Protein AF-A0A7J7MT97-F1 (afdb_monomer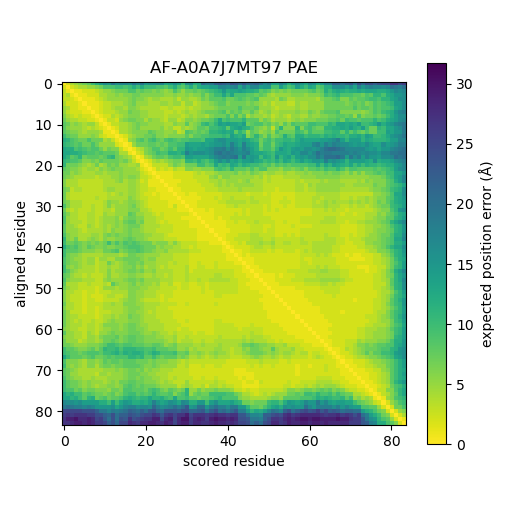)

Solvent-accessible surface area (backbone atoms only — not comparable to full-atom values): 5169 Å² total; per-residue (Å²): 116,68,65,64,55,40,61,71,29,34,47,60,78,72,50,58,98,84,57,90,73,53,72,67,56,55,45,48,53,65,53,56,36,52,46,46,62,76,68,64,44,63,61,49,76,42,46,55,63,50,44,56,45,56,49,51,40,44,52,48,23,62,76,72,68,44,83,83,58,58,41,79,50,65,42,80,75,84,77,93,82,83,89,128

Nearest PDB structures (foldseek):
  7rot-assembly1_B  TM=9.625E-01  e=3.117E-08  Plasmodium falciparum 3D7
  7ros-assembly1_A  TM=9.653E-01  e=4.228E-08  Plasmodium falciparum 3D7
  7rot-assembly1_A  TM=9.641E-01  e=1.056E-07  Plasmodium falciparum 3D7
  9cll-assembly1_A  TM=9.547E-01  e=9.932E-08  Plasmodium falciparum 3D7
  3vgj-assembly1_A  TM=9.632E-01  e=1.522E-07  Plasmodium falciparum 3D7

pLDDT: mean 82.56, std 10.73, range [41.69, 94.62]

Foldseek 3Di:
DVLVLLLVLLCLVVDDNPDDDDPVSSCPLVVVLCVCVVVVALEDEEAPSNVSSLVVNQVVCVVVVNPRRRHYHHDYDDDPPPDD

Secondary structure (DSSP, 8-state):
-HHHHHHHHGGGGT--TTS---HHHHHHHHHHHHHHHHTT-SEE--BGGGHHHHHHHHHHHHHTT-S---EE-PBPPPP-----

Sequence (84 aa):
MILSKFYRCCQIMGCSDSDELSAAQIFYPCMQCPDIYFLKADICQLGMDQRKVNVLAREYCDDIKQKNKPIILSHRKTSYLYTS

Organism: NCBI:txid39325

Mean predicted aligned error: 6.55 Å

Structure (mmCIF, N/CA/C/O backbone):
data_AF-A0A7J7MT97-F1
#
_entry.id   AF-A0A7J7MT97-F1
#
loop_
_atom_site.group_PDB
_atom_site.id
_atom_site.type_symbol
_atom_site.label_atom_id
_atom_site.label_alt_id
_atom_site.label_comp_id
_atom_site.label_asym_id
_atom_site.label_entity_id
_atom_site.label_seq_id
_atom_site.pdbx_PDB_ins_code
_atom_site.Cartn_x
_atom_site.Cartn_y
_atom_site.Cartn_z
_atom_site.occupancy
_atom_site.B_iso_or_equiv
_atom_site.auth_seq_id
_atom_site.auth_comp_id
_atom_site.auth_asym_id
_atom_site.auth_atom_id
_atom_site.pdbx_PDB_model_num
ATOM 1 N N . MET A 1 1 ? -1.263 17.619 -4.104 1.00 57.66 1 MET A N 1
ATOM 2 C CA . MET A 1 1 ? -0.896 16.871 -2.877 1.00 57.66 1 MET A CA 1
ATOM 3 C C . MET A 1 1 ? -1.168 15.367 -2.975 1.00 57.66 1 MET A C 1
ATOM 5 O O . MET A 1 1 ? -0.278 14.605 -2.630 1.00 57.66 1 MET A O 1
ATOM 9 N N . ILE A 1 2 ? -2.330 14.913 -3.470 1.00 63.72 2 ILE A N 1
ATOM 10 C CA . ILE A 1 2 ? -2.638 13.472 -3.636 1.00 63.72 2 ILE A CA 1
ATOM 11 C C . ILE A 1 2 ? -1.846 12.840 -4.790 1.00 63.72 2 ILE A C 1
ATOM 13 O O . ILE A 1 2 ? -1.193 11.819 -4.607 1.00 63.72 2 ILE A O 1
ATOM 17 N N . LEU A 1 3 ? -1.814 13.499 -5.951 1.00 68.25 3 LEU A N 1
ATOM 18 C CA . LEU A 1 3 ? -1.101 12.999 -7.128 1.00 68.25 3 LEU A CA 1
ATOM 19 C C . LEU A 1 3 ? 0.396 12.763 -6.844 1.00 68.25 3 LEU A C 1
ATOM 21 O O . LEU A 1 3 ? 0.929 11.701 -7.139 1.00 68.25 3 LEU A O 1
ATOM 25 N N . SER A 1 4 ? 1.050 13.694 -6.145 1.00 74.56 4 SER A N 1
ATOM 26 C CA . SER A 1 4 ? 2.445 13.563 -5.699 1.00 74.56 4 SER A CA 1
ATOM 27 C C . SER A 1 4 ? 2.697 12.371 -4.761 1.00 74.56 4 SER A C 1
ATOM 29 O O . SER A 1 4 ? 3.804 11.838 -4.753 1.00 74.56 4 SER A O 1
ATOM 31 N N . LYS A 1 5 ? 1.699 11.931 -3.976 1.00 75.25 5 LYS A N 1
ATOM 32 C CA . LYS A 1 5 ? 1.814 10.715 -3.150 1.00 75.25 5 LYS A CA 1
ATOM 33 C C . LYS A 1 5 ? 1.789 9.452 -4.022 1.00 75.25 5 LYS A C 1
ATOM 35 O O . LYS A 1 5 ? 2.565 8.531 -3.776 1.00 75.25 5 LYS A O 1
ATOM 40 N N . PHE A 1 6 ? 0.966 9.440 -5.071 1.00 77.81 6 PHE A N 1
ATOM 41 C CA . PHE A 1 6 ? 0.902 8.334 -6.031 1.00 77.81 6 PHE A CA 1
ATOM 42 C C . PHE A 1 6 ? 2.152 8.234 -6.912 1.00 77.81 6 PHE A C 1
ATOM 44 O O . PHE A 1 6 ? 2.672 7.133 -7.084 1.00 77.81 6 PHE A O 1
ATOM 51 N N . TYR A 1 7 ? 2.717 9.363 -7.356 1.00 77.62 7 TYR A N 1
ATOM 52 C CA . TYR A 1 7 ? 4.010 9.384 -8.060 1.00 77.62 7 TYR A CA 1
ATOM 53 C C . TYR A 1 7 ? 5.111 8.676 -7.252 1.00 77.62 7 TYR A C 1
ATOM 55 O O . TYR A 1 7 ? 5.808 7.811 -7.772 1.00 77.62 7 TYR A O 1
ATOM 63 N N . ARG A 1 8 ? 5.195 8.928 -5.936 1.00 76.69 8 ARG A N 1
ATOM 64 C CA . ARG A 1 8 ? 6.172 8.266 -5.045 1.00 76.69 8 ARG A CA 1
ATOM 65 C C . ARG A 1 8 ? 5.964 6.756 -4.901 1.00 76.69 8 ARG A C 1
ATOM 67 O O . ARG A 1 8 ? 6.898 6.057 -4.494 1.00 76.69 8 ARG A O 1
ATOM 74 N N . CYS A 1 9 ? 4.757 6.267 -5.188 1.00 81.19 9 CYS A N 1
ATOM 75 C CA . CYS A 1 9 ? 4.408 4.851 -5.148 1.00 81.19 9 CYS A CA 1
ATOM 76 C C . CYS A 1 9 ? 4.699 4.131 -6.468 1.00 81.19 9 CYS A C 1
ATOM 78 O O . CYS A 1 9 ? 4.704 2.911 -6.465 1.00 81.19 9 CYS A O 1
ATOM 80 N N . CYS A 1 10 ? 5.012 4.820 -7.569 1.00 78.12 10 CYS A N 1
ATOM 81 C CA . CYS A 1 10 ? 5.280 4.156 -8.854 1.00 78.12 10 CYS A CA 1
ATOM 82 C C . CYS A 1 10 ? 6.523 3.239 -8.819 1.00 78.12 10 CYS A C 1
ATOM 84 O O . CYS A 1 10 ? 6.625 2.304 -9.610 1.00 78.12 10 CYS A O 1
ATOM 86 N N . GLN A 1 11 ? 7.396 3.402 -7.815 1.00 71.44 11 GLN A N 1
ATOM 87 C CA . GLN A 1 11 ? 8.493 2.472 -7.517 1.00 71.44 11 GLN A CA 1
ATOM 88 C C . GLN A 1 11 ? 8.029 1.033 -7.226 1.00 71.44 11 GLN A C 1
ATOM 90 O O . GLN A 1 11 ? 8.816 0.102 -7.389 1.00 71.44 11 GLN A O 1
ATOM 95 N N . ILE A 1 12 ? 6.764 0.814 -6.837 1.00 72.81 12 ILE A N 1
ATOM 96 C CA . ILE A 1 12 ? 6.214 -0.542 -6.661 1.00 72.81 12 ILE A CA 1
ATOM 97 C C . ILE A 1 12 ? 6.165 -1.341 -7.972 1.00 72.81 12 ILE A C 1
ATOM 99 O O . ILE A 1 12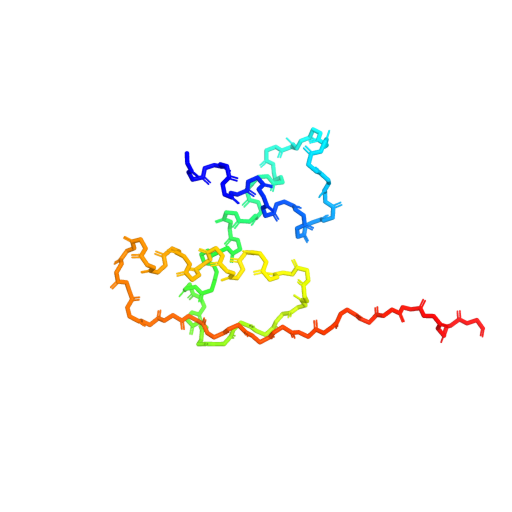 ? 6.121 -2.566 -7.929 1.00 72.81 12 ILE A O 1
ATOM 103 N N . MET A 1 13 ? 6.195 -0.655 -9.120 1.00 73.12 13 MET A N 1
ATOM 104 C CA . MET A 1 13 ? 6.276 -1.259 -10.455 1.00 73.12 13 MET A CA 1
ATOM 105 C C . MET A 1 13 ? 7.704 -1.252 -11.020 1.00 73.12 13 MET A C 1
ATOM 107 O O . MET A 1 13 ? 7.899 -1.563 -12.190 1.00 73.12 13 MET A O 1
ATOM 111 N N . GLY A 1 14 ? 8.706 -0.877 -10.216 1.00 69.62 14 GLY A N 1
ATOM 112 C CA . GLY A 1 14 ? 10.105 -0.814 -10.648 1.00 69.62 14 GLY A CA 1
ATOM 113 C C . GLY A 1 14 ? 10.501 0.458 -11.405 1.00 69.62 14 GLY A C 1
ATOM 114 O O . GLY A 1 14 ? 11.606 0.503 -11.933 1.00 69.62 14 GLY A O 1
ATOM 115 N N . CYS A 1 15 ? 9.646 1.484 -11.444 1.00 71.88 15 CYS A N 1
ATOM 116 C CA . CYS A 1 15 ? 9.967 2.774 -12.063 1.00 71.88 15 CYS A CA 1
ATOM 117 C C . CYS A 1 15 ? 10.829 3.650 -11.145 1.00 71.88 15 CYS A C 1
ATOM 119 O O . CYS A 1 15 ? 10.643 3.650 -9.925 1.00 71.88 15 CYS A O 1
ATOM 121 N N . SER A 1 16 ? 11.736 4.425 -11.733 1.00 70.62 16 SER A N 1
ATOM 122 C CA . SER A 1 16 ? 12.527 5.452 -11.057 1.00 70.62 16 SER A CA 1
ATOM 123 C C . SER A 1 16 ? 11.836 6.821 -11.110 1.00 70.62 16 SER A C 1
ATOM 125 O O . SER A 1 16 ? 10.961 7.060 -11.941 1.00 70.62 16 SER A O 1
ATOM 127 N N . ASP A 1 17 ? 12.224 7.743 -10.225 1.00 65.31 17 ASP A N 1
ATOM 128 C CA . ASP A 1 17 ? 11.618 9.084 -10.152 1.00 65.31 17 ASP A CA 1
ATOM 129 C C . ASP A 1 17 ? 11.934 9.957 -11.393 1.00 65.31 17 ASP A C 1
ATOM 131 O O . ASP A 1 17 ? 11.325 11.009 -11.575 1.00 65.31 17 ASP A O 1
ATOM 135 N N . SER A 1 18 ? 12.880 9.526 -12.237 1.00 63.47 18 SER A N 1
ATOM 136 C CA . SER A 1 18 ? 13.299 10.182 -13.484 1.00 63.47 18 SER A CA 1
ATOM 137 C C . SER A 1 18 ? 12.606 9.654 -14.744 1.00 63.47 18 SER A C 1
ATOM 139 O O . SER A 1 18 ? 12.819 10.216 -15.817 1.00 63.47 18 SER A O 1
ATOM 141 N N . ASP A 1 19 ? 11.808 8.589 -14.640 1.00 72.12 19 ASP A N 1
ATOM 142 C CA . ASP A 1 19 ? 11.159 7.984 -15.804 1.00 72.12 19 ASP A CA 1
ATOM 143 C C . ASP A 1 19 ? 9.899 8.764 -16.206 1.00 72.12 19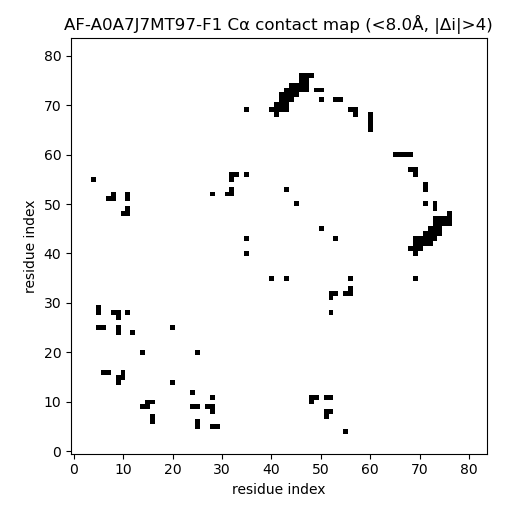 ASP A C 1
ATOM 145 O O . ASP A 1 19 ? 9.103 9.180 -15.357 1.00 72.12 19 ASP A O 1
ATOM 149 N N . GLU A 1 20 ? 9.669 8.922 -17.513 1.00 75.00 20 GLU A N 1
ATOM 150 C CA . GLU A 1 20 ? 8.369 9.367 -18.016 1.00 75.00 20 GLU A CA 1
ATOM 151 C C . GLU A 1 20 ? 7.321 8.291 -17.712 1.00 75.00 20 GLU A C 1
ATOM 153 O O . GLU A 1 20 ? 7.295 7.214 -18.311 1.00 75.00 20 GLU A O 1
ATOM 158 N N . LEU A 1 21 ? 6.453 8.577 -16.743 1.00 75.44 21 LEU A N 1
ATOM 159 C CA . LEU A 1 21 ? 5.395 7.657 -16.351 1.00 75.44 21 LEU A CA 1
ATOM 160 C C . LEU A 1 21 ? 4.213 7.768 -17.311 1.00 75.44 21 LEU A C 1
ATOM 162 O O . LEU A 1 21 ? 3.609 8.829 -17.476 1.00 75.44 21 LEU A O 1
ATOM 166 N N . SER A 1 22 ? 3.825 6.633 -17.882 1.00 83.06 22 SER A N 1
ATOM 167 C CA . SER A 1 22 ? 2.550 6.496 -18.575 1.00 83.06 22 SER A CA 1
ATOM 168 C C . SER A 1 22 ? 1.375 6.725 -17.616 1.00 83.06 22 SER A C 1
ATOM 170 O O . SER A 1 22 ? 1.459 6.473 -16.410 1.00 83.06 22 SER A O 1
ATOM 172 N N . ALA A 1 23 ? 0.223 7.129 -18.156 1.00 81.50 23 ALA A N 1
ATOM 173 C CA . ALA A 1 23 ? -0.995 7.269 -17.359 1.00 81.50 23 ALA A CA 1
ATOM 174 C C . ALA A 1 23 ? -1.356 5.961 -16.623 1.00 81.50 23 ALA A C 1
ATOM 176 O O . ALA A 1 23 ? -1.739 5.994 -15.455 1.00 81.50 23 ALA A O 1
ATOM 177 N N . ALA A 1 24 ? -1.162 4.804 -17.269 1.00 84.19 24 ALA A N 1
ATOM 178 C CA . ALA A 1 24 ? -1.423 3.490 -16.679 1.00 84.19 24 ALA A CA 1
ATOM 179 C C . ALA A 1 24 ? -0.588 3.234 -15.411 1.00 84.19 24 ALA A C 1
ATOM 181 O O . ALA A 1 24 ? -1.108 2.727 -14.418 1.00 84.19 24 ALA A O 1
ATOM 182 N N . GLN A 1 25 ? 0.680 3.649 -15.416 1.00 82.69 25 GLN A N 1
ATOM 183 C CA . GLN A 1 25 ? 1.570 3.536 -14.260 1.00 82.69 25 GLN A CA 1
ATOM 184 C C . GLN A 1 25 ? 1.096 4.395 -13.081 1.00 82.69 25 GLN A C 1
ATOM 186 O O 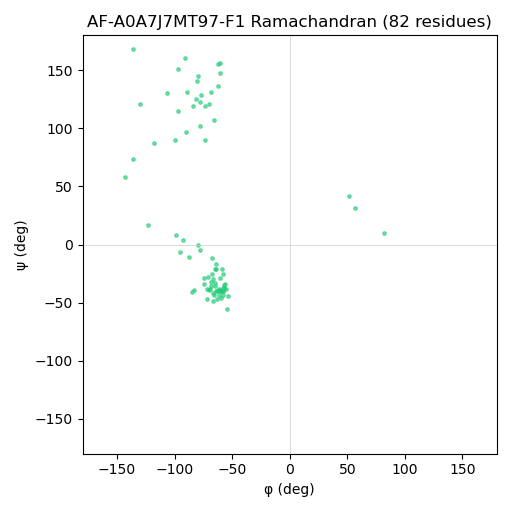. GLN A 1 25 ? 1.182 3.971 -11.933 1.00 82.69 25 GLN A O 1
ATOM 191 N N . ILE A 1 26 ? 0.522 5.568 -13.338 1.00 82.00 26 ILE A N 1
ATOM 192 C CA . ILE A 1 26 ? -0.053 6.404 -12.275 1.00 82.00 26 ILE A CA 1
ATOM 193 C C . ILE A 1 26 ? -1.321 5.757 -11.701 1.00 82.00 26 ILE A C 1
ATOM 195 O O . ILE A 1 26 ? -1.547 5.801 -10.492 1.00 82.00 26 ILE A O 1
ATOM 199 N N . PHE A 1 27 ? -2.142 5.129 -12.547 1.00 84.69 27 PHE A N 1
ATOM 200 C CA . PHE A 1 27 ? -3.374 4.474 -12.106 1.00 84.69 27 PHE A CA 1
ATOM 201 C C . PHE A 1 27 ? -3.139 3.196 -11.301 1.00 84.69 27 PHE A C 1
ATOM 203 O O . PHE A 1 27 ? -3.955 2.874 -10.442 1.00 84.69 27 PHE A O 1
ATOM 210 N N . TYR A 1 28 ? -2.034 2.486 -11.520 1.00 86.62 28 TYR A N 1
ATOM 211 C CA . TYR A 1 28 ? -1.742 1.240 -10.811 1.00 86.62 28 TYR A CA 1
ATOM 212 C C . TYR A 1 28 ? -1.769 1.374 -9.268 1.00 86.62 28 TYR A C 1
ATOM 214 O O . TYR A 1 28 ? -2.586 0.705 -8.631 1.00 86.62 28 TYR A O 1
ATOM 222 N N . PRO A 1 29 ? -1.000 2.280 -8.624 1.00 86.00 29 PRO A N 1
ATOM 223 C CA . PRO A 1 29 ? -1.097 2.484 -7.179 1.00 86.00 29 PRO A CA 1
ATOM 224 C C . PRO A 1 29 ? -2.444 3.094 -6.748 1.00 86.00 29 PRO A C 1
ATOM 226 O O . PRO A 1 29 ? -2.869 2.876 -5.612 1.00 86.00 29 PRO A O 1
ATOM 229 N N . CYS A 1 30 ? -3.134 3.827 -7.635 1.00 86.38 30 CYS A N 1
ATOM 230 C CA . CYS A 1 30 ? -4.484 4.342 -7.379 1.00 86.38 30 CYS A CA 1
ATOM 231 C C . CYS A 1 30 ? -5.536 3.235 -7.277 1.00 86.38 30 CYS A C 1
ATOM 233 O O . CYS A 1 30 ? -6.508 3.430 -6.559 1.00 86.38 30 CYS A O 1
ATOM 235 N N . MET A 1 31 ? -5.357 2.106 -7.966 1.00 89.06 31 MET A N 1
ATOM 236 C CA . MET A 1 31 ? -6.244 0.939 -7.866 1.00 89.06 31 MET A CA 1
ATOM 237 C C . MET A 1 31 ? -5.852 0.034 -6.693 1.00 89.06 31 MET A C 1
ATOM 239 O O . MET A 1 31 ? -6.707 -0.377 -5.915 1.00 89.06 31 MET A O 1
ATOM 243 N N . GLN A 1 32 ? -4.549 -0.175 -6.489 1.00 88.31 32 GLN A N 1
ATOM 244 C CA . GLN A 1 32 ? -4.044 -1.086 -5.459 1.00 88.31 32 GLN A CA 1
ATOM 245 C C . GLN A 1 32 ? -4.301 -0.601 -4.020 1.00 88.31 32 GLN A C 1
ATOM 247 O O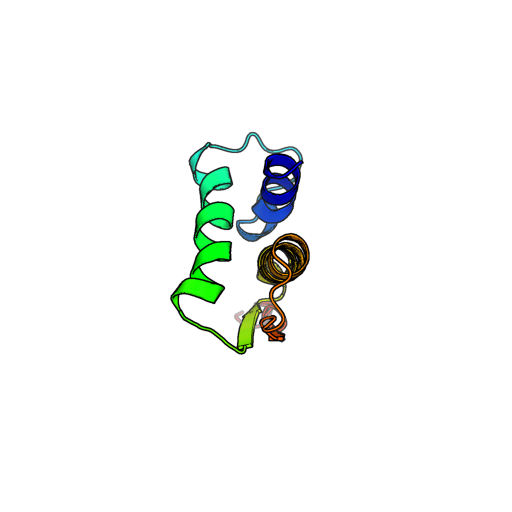 . GLN A 1 32 ? -4.476 -1.404 -3.106 1.00 88.31 32 GLN A O 1
ATOM 252 N N . CYS A 1 33 ? -4.310 0.713 -3.781 1.00 88.69 33 CYS A N 1
ATOM 253 C CA . CYS A 1 33 ? -4.585 1.263 -2.450 1.00 88.69 33 CYS A CA 1
ATOM 254 C C . CYS A 1 33 ? -6.045 1.004 -1.989 1.00 88.69 33 CYS A C 1
ATOM 256 O O . CYS A 1 33 ? -6.231 0.495 -0.880 1.00 88.69 33 CYS A O 1
ATOM 258 N N . PRO A 1 34 ? -7.081 1.275 -2.811 1.00 89.25 34 PRO A N 1
ATOM 259 C CA . PRO A 1 34 ? -8.466 0.888 -2.536 1.00 89.25 34 PRO A CA 1
ATOM 260 C C . PRO A 1 34 ? -8.693 -0.607 -2.308 1.00 89.25 34 PRO A C 1
ATOM 262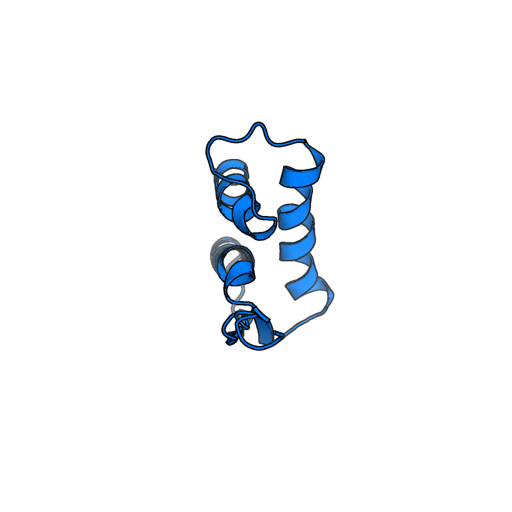 O O . PRO A 1 34 ? -9.531 -0.951 -1.473 1.00 89.25 34 PRO A O 1
ATOM 265 N N . ASP A 1 35 ? -7.956 -1.486 -2.997 1.00 88.56 35 ASP A N 1
ATOM 266 C CA . ASP A 1 35 ? -8.141 -2.941 -2.896 1.00 88.56 35 ASP A CA 1
ATOM 267 C C . ASP A 1 35 ? -8.020 -3.451 -1.454 1.00 88.56 35 ASP A C 1
ATOM 269 O O . ASP A 1 35 ? -8.764 -4.338 -1.044 1.00 88.56 35 ASP A O 1
ATOM 273 N N . ILE A 1 36 ? -7.156 -2.837 -0.639 1.00 87.81 36 ILE A N 1
ATOM 274 C CA . ILE A 1 36 ? -6.985 -3.170 0.785 1.00 87.81 36 ILE A CA 1
ATOM 275 C C . ILE A 1 36 ? -8.309 -3.024 1.554 1.00 87.81 36 ILE A C 1
ATOM 277 O O . ILE A 1 36 ? -8.653 -3.860 2.392 1.00 87.81 36 ILE A O 1
ATOM 281 N N . TYR A 1 37 ? -9.077 -1.980 1.244 1.00 87.81 37 TYR A N 1
ATOM 282 C CA . TYR A 1 37 ? -10.368 -1.701 1.872 1.00 87.81 37 TYR A CA 1
ATOM 283 C C . TYR A 1 37 ? -11.500 -2.490 1.233 1.00 87.81 37 TYR A C 1
ATOM 285 O O . TYR A 1 37 ? -12.383 -2.980 1.937 1.00 87.81 37 TYR A O 1
ATOM 293 N N . PHE A 1 38 ? -11.464 -2.628 -0.092 1.00 88.75 38 PHE A N 1
ATOM 294 C CA . PHE A 1 38 ? -12.452 -3.390 -0.842 1.00 88.75 38 PHE A CA 1
ATOM 295 C C . PHE A 1 38 ? -12.461 -4.863 -0.415 1.00 88.75 38 PHE A C 1
ATOM 297 O O . PHE A 1 38 ? -13.522 -5.425 -0.146 1.00 88.75 38 PHE A O 1
ATOM 304 N N . LEU A 1 39 ? -11.274 -5.452 -0.248 1.00 90.19 39 LEU A N 1
ATOM 305 C CA . LEU A 1 39 ? -11.087 -6.817 0.245 1.00 90.19 39 LEU A CA 1
ATOM 306 C C . LEU A 1 39 ? -11.253 -6.942 1.766 1.00 90.19 39 LEU A C 1
ATOM 308 O O . LEU A 1 39 ? -11.215 -8.055 2.285 1.00 90.19 39 LEU A O 1
ATOM 312 N N . LYS A 1 40 ? -11.449 -5.823 2.481 1.00 87.69 40 LYS A N 1
ATOM 313 C CA . LYS A 1 40 ? -11.547 -5.760 3.949 1.00 87.69 40 LYS A CA 1
ATOM 314 C C . LYS A 1 40 ? -10.368 -6.457 4.636 1.00 87.69 40 LYS A C 1
ATOM 316 O O . LYS A 1 40 ? -10.547 -7.190 5.604 1.00 87.69 40 LYS A O 1
ATOM 321 N N . ALA A 1 41 ? -9.164 -6.252 4.109 1.00 87.06 41 ALA A N 1
ATOM 322 C CA . ALA A 1 41 ? -7.972 -6.887 4.638 1.00 87.06 41 ALA A CA 1
ATOM 323 C C . ALA A 1 41 ? -7.565 -6.239 5.970 1.00 87.06 41 ALA A C 1
ATOM 325 O O . ALA A 1 41 ? -7.210 -5.061 6.017 1.00 87.06 41 ALA A O 1
ATOM 326 N N . ASP A 1 42 ? -7.549 -7.026 7.046 1.00 87.81 42 ASP A N 1
ATOM 327 C CA . ASP A 1 42 ? -6.986 -6.588 8.328 1.00 87.81 42 ASP A CA 1
ATOM 328 C C . ASP A 1 42 ? -5.446 -6.578 8.296 1.00 87.81 42 ASP A C 1
ATOM 330 O O . ASP A 1 42 ? -4.807 -5.775 8.981 1.00 87.81 42 ASP A O 1
ATOM 334 N N . ILE A 1 43 ? -4.837 -7.449 7.476 1.00 91.69 43 ILE A N 1
ATOM 335 C CA . ILE A 1 43 ? -3.382 -7.602 7.327 1.00 91.69 43 ILE A CA 1
ATOM 336 C C . ILE A 1 43 ? -2.990 -7.562 5.843 1.00 91.69 43 ILE A C 1
ATOM 338 O O . ILE A 1 43 ? -3.380 -8.425 5.060 1.00 91.69 43 ILE A O 1
ATOM 342 N N . CYS A 1 44 ? -2.138 -6.608 5.469 1.00 92.81 44 CYS A N 1
ATOM 343 C 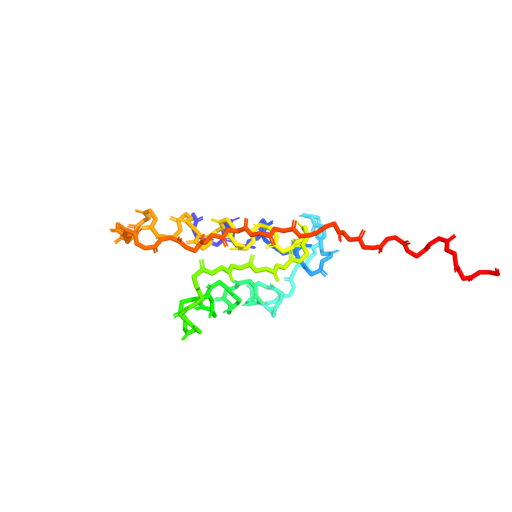CA . CYS A 1 44 ? -1.479 -6.544 4.166 1.00 92.81 44 CYS A CA 1
ATOM 344 C C . CYS A 1 44 ? -0.145 -7.301 4.218 1.00 92.81 44 CYS A C 1
ATOM 346 O O . CYS A 1 44 ? 0.875 -6.742 4.643 1.00 92.81 44 CYS A O 1
ATOM 348 N N . GLN A 1 45 ? -0.146 -8.564 3.781 1.00 93.12 45 GLN A N 1
ATOM 349 C CA . GLN A 1 45 ? 1.039 -9.426 3.740 1.00 93.12 45 GLN A CA 1
ATOM 350 C C . GLN A 1 45 ? 1.632 -9.462 2.325 1.00 93.12 45 GLN A C 1
ATOM 352 O O . GLN A 1 45 ? 1.241 -10.270 1.494 1.00 93.12 45 GLN A O 1
ATOM 357 N N . LEU A 1 46 ? 2.547 -8.535 2.031 1.00 91.50 46 LEU A N 1
ATOM 358 C CA . LEU A 1 46 ? 3.133 -8.346 0.693 1.00 91.50 46 LEU A CA 1
ATOM 359 C C . LEU A 1 46 ? 4.652 -8.130 0.767 1.00 91.50 46 LEU A C 1
ATOM 361 O O . LEU A 1 46 ? 5.205 -7.877 1.836 1.00 91.50 46 LEU A O 1
ATOM 365 N N . GLY A 1 47 ? 5.341 -8.185 -0.372 1.00 91.25 47 GLY A N 1
ATOM 366 C CA . GLY A 1 47 ? 6.779 -7.917 -0.451 1.00 91.25 47 GLY A CA 1
ATOM 367 C C . GLY A 1 47 ? 7.165 -6.503 0.008 1.00 91.25 47 GLY A C 1
ATOM 368 O O . GLY A 1 47 ? 6.363 -5.567 -0.015 1.00 91.25 47 GLY A O 1
ATOM 369 N N . MET A 1 48 ? 8.422 -6.329 0.432 1.00 89.94 48 MET A N 1
ATOM 370 C CA . MET A 1 48 ? 8.968 -5.036 0.885 1.00 89.94 48 MET A CA 1
ATOM 371 C C . MET A 1 48 ? 8.882 -3.904 -0.154 1.00 89.94 48 MET A C 1
ATOM 373 O O . MET A 1 48 ? 8.833 -2.737 0.227 1.00 89.94 48 MET A O 1
ATOM 377 N N . ASP A 1 49 ? 8.833 -4.216 -1.446 1.00 88.44 49 ASP A N 1
ATOM 378 C CA . ASP A 1 49 ? 8.564 -3.254 -2.521 1.00 88.44 49 ASP A CA 1
ATOM 379 C C . ASP A 1 49 ? 7.169 -2.654 -2.474 1.00 88.44 49 ASP A C 1
ATOM 381 O O . ASP A 1 49 ? 7.011 -1.479 -2.775 1.00 88.44 49 ASP A O 1
ATOM 385 N N . GLN A 1 50 ? 6.173 -3.414 -2.028 1.00 88.62 50 GLN A N 1
ATOM 386 C CA . GLN A 1 50 ? 4.788 -2.949 -1.930 1.00 88.62 50 GLN A CA 1
ATOM 387 C C . GLN A 1 50 ? 4.542 -2.097 -0.673 1.00 88.62 50 GLN A C 1
ATOM 389 O O . GLN A 1 50 ? 3.444 -1.592 -0.441 1.00 88.62 50 GLN A O 1
ATOM 394 N N . ARG A 1 51 ? 5.566 -1.885 0.165 1.00 89.62 51 ARG A N 1
ATOM 395 C CA . ARG A 1 51 ? 5.435 -1.141 1.426 1.00 89.62 51 ARG A CA 1
ATOM 396 C C . ARG A 1 51 ? 4.900 0.277 1.224 1.00 89.62 51 ARG A C 1
ATOM 398 O O . ARG A 1 51 ? 4.127 0.742 2.055 1.00 89.62 51 ARG A O 1
ATOM 405 N N . LYS A 1 52 ? 5.295 0.968 0.152 1.00 89.69 52 LYS A N 1
ATOM 406 C CA . LYS A 1 52 ? 4.904 2.369 -0.074 1.00 89.69 52 LYS A CA 1
ATOM 407 C C . LYS A 1 52 ? 3.396 2.541 -0.253 1.00 89.69 52 LYS A C 1
ATOM 409 O O . LYS A 1 52 ? 2.815 3.391 0.413 1.00 89.69 52 LYS A O 1
ATOM 414 N N . VAL A 1 53 ? 2.763 1.706 -1.080 1.00 89.94 53 VAL A N 1
ATOM 415 C CA . VAL A 1 53 ? 1.307 1.761 -1.287 1.00 89.94 53 VAL A CA 1
ATOM 416 C C . VAL A 1 53 ? 0.541 1.320 -0.035 1.00 89.94 53 VAL A C 1
ATOM 418 O O . VAL A 1 53 ? -0.453 1.941 0.327 1.00 89.94 53 VAL A O 1
ATOM 421 N N . ASN A 1 54 ? 1.063 0.343 0.712 1.00 91.88 54 ASN A N 1
ATOM 422 C CA . ASN A 1 54 ? 0.476 -0.066 1.990 1.00 91.88 54 ASN A CA 1
ATOM 423 C C . ASN A 1 54 ? 0.534 1.059 3.043 1.00 91.88 54 ASN A C 1
ATOM 425 O O . ASN A 1 54 ? -0.418 1.270 3.793 1.00 91.88 54 ASN A O 1
ATOM 429 N N . VAL A 1 55 ? 1.643 1.809 3.102 1.00 91.12 55 VAL A N 1
ATOM 430 C CA . VAL A 1 55 ? 1.765 2.991 3.973 1.00 91.12 55 VAL A CA 1
ATOM 431 C C . VAL A 1 55 ? 0.817 4.096 3.513 1.00 91.12 55 VAL A C 1
ATOM 433 O O . VAL A 1 55 ? 0.143 4.680 4.357 1.00 91.12 55 VAL A O 1
ATOM 436 N N . LEU A 1 56 ? 0.697 4.328 2.202 1.00 90.81 56 LEU A N 1
ATOM 437 C CA . LEU A 1 56 ? -0.256 5.288 1.644 1.00 90.81 56 LEU A CA 1
ATOM 438 C C . LEU A 1 56 ? -1.700 4.955 2.041 1.00 90.81 56 LEU A C 1
ATOM 440 O O . LEU A 1 56 ? -2.453 5.858 2.396 1.00 90.81 56 LEU A O 1
ATOM 444 N N . ALA A 1 57 ? -2.074 3.674 2.054 1.00 90.00 57 ALA A N 1
ATOM 445 C CA . ALA A 1 57 ? -3.375 3.255 2.558 1.00 90.00 57 ALA A CA 1
ATOM 446 C C . ALA A 1 57 ? -3.548 3.653 4.031 1.00 90.00 57 ALA A C 1
ATOM 448 O O . ALA A 1 57 ? -4.552 4.263 4.383 1.00 90.00 57 ALA A O 1
ATOM 449 N N . ARG A 1 58 ? -2.556 3.413 4.895 1.00 91.12 58 ARG A N 1
ATOM 450 C CA . ARG A 1 58 ? -2.638 3.833 6.306 1.00 91.12 58 ARG A CA 1
ATOM 451 C C . ARG A 1 58 ? -2.719 5.349 6.487 1.00 91.12 58 ARG A C 1
ATOM 453 O O . ARG A 1 58 ? -3.475 5.788 7.348 1.00 91.12 58 ARG A O 1
ATOM 460 N N . GLU A 1 59 ? -1.974 6.126 5.701 1.00 90.69 59 GLU A N 1
ATOM 461 C CA . GLU A 1 59 ? -2.089 7.592 5.691 1.00 90.69 59 GLU A CA 1
ATOM 462 C C . GLU A 1 59 ? -3.494 8.034 5.271 1.00 90.69 59 GLU A C 1
ATOM 464 O O . GLU A 1 59 ? -4.058 8.950 5.860 1.00 90.69 59 GLU A O 1
ATOM 469 N N . TYR A 1 60 ? -4.092 7.351 4.294 1.00 87.88 60 TYR A N 1
ATOM 470 C CA . TYR A 1 60 ? -5.462 7.628 3.883 1.00 87.88 60 TYR A CA 1
ATOM 471 C C . TYR A 1 60 ? -6.463 7.395 5.025 1.00 87.88 60 TYR A C 1
ATOM 473 O O . TYR A 1 60 ? -7.363 8.213 5.204 1.00 87.88 60 TYR A O 1
ATOM 481 N N . CYS A 1 61 ? -6.280 6.359 5.860 1.00 89.81 61 CYS A N 1
ATOM 482 C CA . CYS A 1 61 ? -7.090 6.191 7.075 1.00 89.81 61 CYS A CA 1
ATOM 483 C C . CYS A 1 61 ? -6.991 7.391 8.024 1.00 89.81 61 CYS A C 1
ATOM 485 O O . CYS A 1 61 ? -7.988 7.736 8.656 1.00 89.81 61 CYS A O 1
ATOM 487 N N . ASP A 1 62 ? -5.814 8.012 8.150 1.00 90.69 62 ASP A N 1
ATOM 488 C CA . ASP A 1 62 ? -5.645 9.223 8.958 1.00 90.69 62 ASP A CA 1
ATOM 489 C C . ASP A 1 62 ? -6.419 10.406 8.366 1.00 90.69 62 ASP A C 1
ATOM 491 O O . ASP A 1 62 ? -7.146 11.084 9.097 1.00 90.69 62 ASP A O 1
ATOM 495 N N . ASP A 1 63 ? -6.348 10.587 7.044 1.00 89.00 63 ASP A N 1
ATOM 496 C CA . ASP A 1 63 ? -7.057 11.652 6.325 1.00 89.00 63 ASP A CA 1
ATOM 497 C C . ASP A 1 63 ? -8.588 11.539 6.502 1.00 89.00 63 ASP A C 1
ATOM 499 O O . ASP A 1 63 ? -9.268 12.544 6.725 1.00 89.00 63 ASP A O 1
ATOM 503 N N . ILE A 1 64 ? -9.139 10.317 6.474 1.00 88.38 64 ILE A N 1
ATOM 504 C CA . ILE A 1 64 ? -10.584 10.066 6.652 1.00 88.38 64 ILE A CA 1
ATOM 505 C C . ILE A 1 64 ? -10.999 9.775 8.105 1.00 88.38 64 ILE A C 1
ATOM 507 O O . ILE A 1 64 ? -12.164 9.473 8.363 1.00 88.38 64 ILE A O 1
ATOM 511 N N . LYS A 1 65 ? -10.070 9.857 9.069 1.00 90.50 65 LYS A N 1
ATOM 512 C CA . LYS A 1 65 ? -10.287 9.548 10.499 1.00 90.50 65 LYS A CA 1
ATOM 513 C C . LYS A 1 65 ? -10.817 8.127 10.770 1.00 90.50 65 LYS A C 1
ATOM 515 O O . LYS A 1 65 ? -11.524 7.892 11.754 1.00 90.50 65 LYS A O 1
ATOM 520 N N . GLN A 1 66 ? -10.447 7.163 9.930 1.00 88.31 66 GLN A N 1
ATOM 521 C CA . GLN A 1 66 ? -10.803 5.754 10.088 1.00 88.31 66 GLN A CA 1
ATOM 522 C C . GLN A 1 66 ? -9.917 5.098 11.152 1.00 88.31 66 GLN A C 1
ATOM 524 O O . GLN A 1 66 ? -8.690 5.068 11.046 1.00 88.31 66 GLN A O 1
ATOM 529 N N . LYS A 1 67 ? -10.547 4.527 12.186 1.00 87.31 67 LYS A N 1
ATOM 530 C CA . LYS A 1 67 ? -9.826 3.861 13.285 1.00 87.31 67 LYS A CA 1
ATOM 531 C C . LYS A 1 67 ? -9.254 2.504 12.886 1.00 87.31 67 LYS A C 1
ATOM 533 O O . LYS A 1 67 ? -8.191 2.133 13.379 1.00 87.31 67 LYS A O 1
ATOM 538 N N . ASN A 1 68 ? -9.949 1.769 12.016 1.00 86.12 68 ASN A N 1
ATOM 539 C CA . ASN A 1 68 ? -9.459 0.483 11.539 1.00 86.12 68 ASN A CA 1
ATOM 540 C C . ASN A 1 68 ? -8.387 0.713 10.468 1.00 86.12 68 ASN A C 1
ATOM 542 O O . ASN A 1 68 ? -8.706 1.082 9.338 1.00 86.12 68 ASN A O 1
ATOM 546 N N . LYS A 1 69 ? -7.118 0.558 10.851 1.00 91.81 69 LYS A N 1
ATOM 547 C CA . LYS A 1 69 ? -5.975 0.702 9.948 1.00 91.81 69 LYS A CA 1
ATOM 548 C C . LYS A 1 69 ? -5.399 -0.677 9.633 1.00 91.81 69 LYS A C 1
ATOM 550 O O . LYS A 1 69 ? -5.050 -1.380 10.583 1.00 91.81 69 LYS A O 1
ATOM 555 N N . PRO A 1 70 ? -5.178 -1.019 8.355 1.00 92.00 70 PRO A N 1
ATOM 556 C CA . PRO A 1 70 ? -4.616 -2.312 7.979 1.00 92.00 70 PRO A CA 1
ATOM 557 C C . PRO A 1 70 ? -3.207 -2.487 8.558 1.00 92.00 70 PRO A C 1
ATOM 559 O O . PRO A 1 70 ? -2.383 -1.561 8.526 1.00 92.00 70 PRO A O 1
ATOM 562 N N . ILE A 1 71 ? -2.912 -3.665 9.103 1.00 94.12 71 ILE A N 1
ATOM 563 C CA . ILE A 1 71 ? -1.585 -4.031 9.609 1.00 94.12 71 ILE A CA 1
ATOM 564 C C . ILE A 1 71 ? -0.690 -4.363 8.416 1.00 94.12 71 ILE A C 1
ATOM 566 O O . ILE A 1 71 ? -1.048 -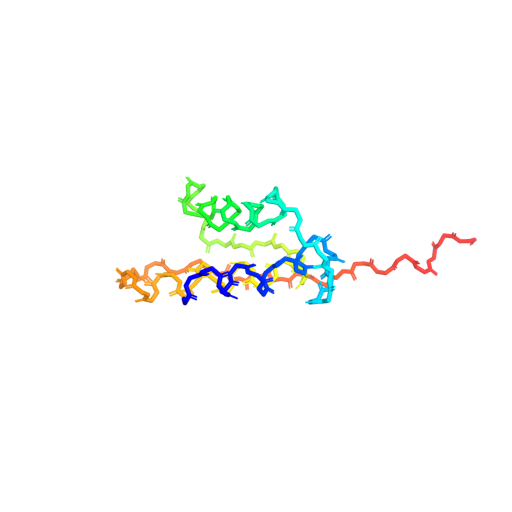5.174 7.572 1.00 94.12 71 ILE A O 1
ATOM 570 N N . ILE A 1 72 ? 0.496 -3.759 8.336 1.00 94.12 72 ILE A N 1
ATOM 571 C CA . ILE A 1 72 ? 1.442 -4.029 7.244 1.00 94.12 72 ILE A CA 1
ATOM 572 C C . ILE A 1 72 ? 2.456 -5.064 7.719 1.00 94.12 72 ILE A C 1
ATOM 574 O O . ILE A 1 72 ? 3.261 -4.769 8.603 1.00 94.12 72 ILE A O 1
ATOM 578 N N . LEU A 1 73 ? 2.449 -6.245 7.102 1.00 94.62 73 LEU A N 1
ATOM 579 C CA . LEU A 1 73 ? 3.398 -7.321 7.378 1.00 94.62 73 LEU A CA 1
ATOM 580 C C . LEU A 1 73 ? 4.219 -7.619 6.122 1.00 94.62 73 LEU A C 1
ATOM 582 O O . LEU A 1 73 ? 3.864 -8.472 5.311 1.00 94.62 73 LEU A O 1
ATOM 586 N N . SER A 1 74 ? 5.320 -6.891 5.944 1.00 93.75 74 SER A N 1
ATOM 587 C CA . SER A 1 74 ? 6.129 -7.020 4.732 1.00 93.75 74 SER A CA 1
ATOM 588 C C . SER A 1 74 ? 7.222 -8.081 4.839 1.00 93.75 74 SER A C 1
ATOM 590 O O . SER A 1 74 ? 8.010 -8.066 5.785 1.00 93.75 74 SER A O 1
ATOM 592 N N . HIS A 1 75 ? 7.322 -8.959 3.837 1.00 91.50 75 HIS A N 1
ATOM 593 C CA . HIS A 1 75 ? 8.394 -9.956 3.746 1.00 91.50 75 HIS A CA 1
ATOM 594 C C . HIS A 1 75 ? 9.533 -9.486 2.829 1.00 91.50 75 HIS A C 1
ATOM 596 O O . HIS A 1 75 ? 9.329 -8.716 1.885 1.00 91.50 75 HIS A O 1
ATOM 602 N N . ARG A 1 76 ? 10.762 -9.949 3.101 1.00 88.94 76 ARG A N 1
ATOM 603 C CA . ARG A 1 76 ? 11.924 -9.646 2.249 1.00 88.94 76 ARG A CA 1
ATOM 604 C C . ARG A 1 76 ? 11.695 -10.181 0.833 1.00 88.94 76 ARG A C 1
ATOM 606 O O . ARG A 1 76 ? 11.051 -11.215 0.650 1.00 88.94 76 ARG A O 1
ATOM 613 N N . LYS A 1 77 ? 12.242 -9.476 -0.159 1.00 81.50 77 LYS A N 1
ATOM 614 C CA . LYS A 1 77 ? 12.361 -10.012 -1.515 1.00 81.50 77 LYS A CA 1
ATOM 615 C C . LYS A 1 77 ? 13.381 -11.140 -1.506 1.00 81.50 77 LYS A C 1
ATOM 617 O O . LYS A 1 77 ? 14.481 -10.959 -0.988 1.00 81.50 77 LYS A O 1
ATOM 622 N N . THR A 1 78 ? 13.017 -12.272 -2.087 1.00 82.69 78 THR A N 1
ATOM 623 C CA . THR A 1 78 ? 13.957 -13.361 -2.335 1.00 82.69 78 THR A CA 1
ATOM 624 C C . THR A 1 78 ? 14.921 -12.928 -3.436 1.00 82.69 78 THR A C 1
ATOM 626 O O . THR A 1 78 ? 14.493 -12.589 -4.537 1.00 82.69 78 THR A O 1
ATOM 629 N N . SER A 1 79 ? 16.218 -12.906 -3.139 1.00 75.88 79 SER A N 1
ATOM 630 C CA . SER A 1 79 ? 17.278 -12.710 -4.127 1.00 75.88 79 SER A CA 1
ATOM 631 C C . SER A 1 79 ? 17.601 -14.054 -4.782 1.00 75.88 79 SER A C 1
ATOM 633 O O . SER A 1 79 ? 18.018 -14.992 -4.105 1.00 75.88 79 SER A O 1
ATOM 635 N N . TYR A 1 80 ? 17.420 -14.156 -6.098 1.00 70.00 80 TYR A N 1
ATOM 636 C CA . TYR A 1 80 ? 17.855 -15.318 -6.871 1.00 70.00 80 TYR A CA 1
ATOM 637 C C . TYR A 1 80 ? 19.383 -15.286 -7.018 1.00 70.00 80 TYR A C 1
ATOM 639 O O . TYR A 1 80 ? 19.902 -14.673 -7.944 1.00 70.00 80 TYR A O 1
ATOM 647 N N . LEU A 1 81 ? 20.112 -15.899 -6.082 1.00 65.25 81 LEU A N 1
ATOM 648 C CA . LEU A 1 81 ? 21.567 -16.103 -6.188 1.00 65.25 81 LEU A CA 1
ATOM 649 C C . LEU A 1 81 ? 21.995 -17.577 -6.085 1.00 65.25 81 LEU A C 1
ATOM 651 O O . LEU A 1 81 ? 23.174 -17.849 -5.902 1.00 65.25 81 LEU A O 1
ATOM 655 N N . TYR A 1 82 ? 21.078 -18.536 -6.251 1.00 55.84 82 TYR A N 1
ATOM 656 C CA . TYR A 1 82 ? 21.413 -19.969 -6.243 1.00 55.84 82 TYR A CA 1
ATOM 657 C C . TYR A 1 82 ? 20.585 -20.784 -7.249 1.00 55.84 82 TYR A C 1
ATOM 659 O O . TYR A 1 82 ? 19.891 -21.727 -6.883 1.00 55.84 82 TYR A O 1
ATOM 667 N N . THR A 1 83 ? 20.667 -20.422 -8.528 1.00 51.59 83 THR A N 1
ATOM 668 C CA . THR A 1 83 ? 20.384 -21.339 -9.646 1.00 51.59 83 THR A CA 1
ATOM 669 C C . THR A 1 83 ? 21.466 -21.145 -10.704 1.00 51.59 83 THR A C 1
ATOM 671 O O . THR A 1 83 ? 21.231 -20.498 -11.724 1.00 51.59 83 THR A O 1
ATOM 674 N N . SER A 1 84 ? 22.656 -21.661 -10.396 1.00 41.69 84 SER A N 1
ATOM 675 C CA . SER A 1 84 ? 23.733 -21.971 -11.340 1.00 41.69 84 SER A CA 1
ATOM 676 C C . SER A 1 84 ? 24.211 -23.382 -11.042 1.00 41.69 84 SER A C 1
ATOM 678 O O . SER A 1 84 ? 24.359 -23.679 -9.834 1.00 41.69 84 SER A O 1
#

InterPro domains:
  IPR00230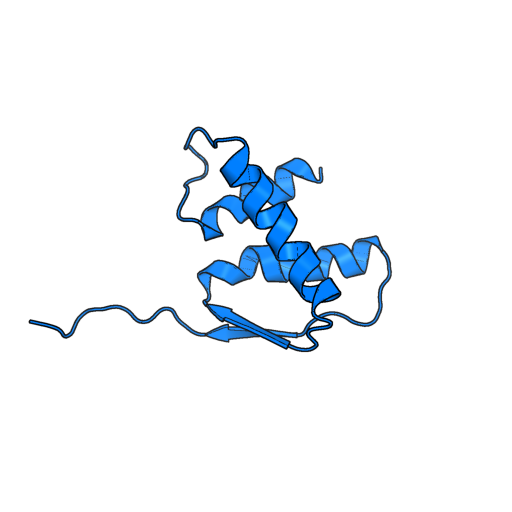5 Aminoacyl-tRNA synthetase, class Ic [PF00579] (18-76)
  IPR014729 Rossmann-like alpha/beta/alpha sandwich fold [G3DSA:3.40.50.620] (1-76)
  IPR050489 Tyrosine--tRNA ligase [PTHR46264] (4-76)

Radius of gyration: 14.23 Å; Cα contacts (8 Å, |Δi|>4): 82; chains: 1; bounding box: 36×39×32 Å